Protein AF-A0A7W3SQV8-F1 (afdb_monomer)

pLDDT: mean 80.88, std 21.44, range [36.59, 97.25]

Mean predicted aligned error: 11.89 Å

Radius of gyration: 23.61 Å; Cα contacts (8 Å, |Δi|>4): 35; chains: 1; bounding box: 49×50×65 Å

InterPro domains:
  IPR027417 P-loop containing nucleoside triphosphate hydrolase [G3DSA:3.40.50.300] (2-79)

Organism: NCBI:txid1572857

Sequence (79 aa):
MALKIKQNEVKGKRKTVRSAKDTKLERYNQIMDDFVLFCAEFVKIVDNHGELIPFVLNKEQSDFVNTMEKFNIILKSRR

Structure (mmCIF, N/CA/C/O backbone):
data_AF-A0A7W3SQV8-F1
#
_entry.id   AF-A0A7W3SQV8-F1
#
loop_
_atom_site.group_PDB
_atom_site.id
_atom_site.type_symbol
_atom_site.label_atom_id
_atom_site.label_alt_id
_atom_site.label_comp_id
_atom_site.label_asym_id
_atom_site.label_entity_id
_atom_site.label_seq_id
_atom_site.pdbx_PDB_ins_code
_atom_site.Cartn_x
_atom_site.Cartn_y
_atom_site.Cartn_z
_atom_site.occupancy
_atom_site.B_iso_or_equiv
_atom_site.auth_seq_id
_atom_site.auth_comp_id
_atom_site.auth_asym_id
_atom_site.auth_atom_id
_atom_site.pdbx_PDB_model_num
ATOM 1 N N . MET A 1 1 ? -29.780 -41.223 42.941 1.00 40.56 1 MET A N 1
ATOM 2 C CA . MET A 1 1 ? -28.951 -41.089 41.726 1.00 40.56 1 MET A CA 1
ATOM 3 C C . MET A 1 1 ? -29.856 -40.816 40.537 1.00 40.56 1 MET A C 1
ATOM 5 O O . MET A 1 1 ? -30.635 -41.682 40.180 1.00 40.56 1 MET A O 1
ATOM 9 N N . ALA A 1 2 ? -29.772 -39.622 39.959 1.00 37.25 2 ALA A N 1
ATOM 10 C CA . ALA A 1 2 ? -30.247 -39.319 38.610 1.00 37.25 2 ALA A CA 1
ATOM 11 C C . ALA A 1 2 ? -29.418 -38.120 38.133 1.00 37.25 2 ALA A C 1
ATOM 13 O O . ALA A 1 2 ? -29.599 -36.996 38.600 1.00 37.25 2 ALA A O 1
ATOM 14 N N . LEU A 1 3 ? -28.408 -38.392 37.308 1.00 37.44 3 LEU A N 1
ATOM 15 C CA . LEU A 1 3 ? -27.501 -37.384 36.768 1.00 37.44 3 LEU A CA 1
ATOM 16 C C . LEU A 1 3 ? -28.268 -36.527 35.750 1.00 37.44 3 LEU A C 1
ATOM 18 O O . LEU A 1 3 ? -28.614 -37.001 34.671 1.00 37.44 3 LEU A O 1
ATOM 22 N N . LYS A 1 4 ? -28.533 -35.258 36.087 1.00 45.03 4 LYS A N 1
ATOM 23 C CA . LYS A 1 4 ? -28.962 -34.244 35.113 1.00 45.03 4 LYS A CA 1
ATOM 24 C C . LYS A 1 4 ? -27.773 -33.924 34.210 1.00 45.03 4 LYS A C 1
ATOM 26 O O . LYS A 1 4 ? -26.847 -33.221 34.607 1.00 45.03 4 LYS A O 1
ATOM 31 N N . ILE A 1 5 ? -27.797 -34.477 33.004 1.00 50.97 5 ILE A N 1
ATOM 32 C CA . ILE A 1 5 ? -26.835 -34.190 31.943 1.00 50.97 5 ILE A CA 1
ATOM 33 C C . ILE A 1 5 ? -26.973 -32.706 31.573 1.00 50.97 5 ILE A C 1
ATOM 35 O O . ILE A 1 5 ? -28.056 -32.244 31.212 1.00 50.97 5 ILE A O 1
ATOM 39 N N . LYS A 1 6 ? -25.872 -31.955 31.710 1.00 41.91 6 LYS A N 1
ATOM 40 C CA . LYS A 1 6 ? -25.742 -30.568 31.249 1.00 41.91 6 LYS A CA 1
ATOM 41 C C . LYS A 1 6 ? -26.105 -30.500 29.767 1.00 41.91 6 LYS A C 1
ATOM 43 O O . LYS A 1 6 ? -25.457 -31.135 28.938 1.00 41.91 6 LYS A O 1
ATOM 48 N N . GLN A 1 7 ? -27.112 -29.701 29.438 1.00 39.66 7 GLN A N 1
ATOM 49 C CA . GLN A 1 7 ? -27.335 -29.250 28.073 1.00 39.66 7 GLN A CA 1
ATOM 50 C C . GLN A 1 7 ? -26.146 -28.362 27.690 1.00 39.66 7 GLN A C 1
ATOM 52 O O . GLN A 1 7 ? -26.028 -27.231 28.157 1.00 39.66 7 GLN A O 1
ATOM 57 N N . ASN A 1 8 ? -25.216 -28.910 26.910 1.00 36.59 8 ASN A N 1
ATOM 58 C CA . ASN A 1 8 ? -24.139 -28.140 26.305 1.00 36.59 8 ASN A CA 1
ATOM 59 C C . ASN A 1 8 ? -24.751 -27.138 25.319 1.00 36.59 8 ASN A C 1
ATOM 61 O O . ASN A 1 8 ? -25.353 -27.522 24.316 1.00 36.59 8 ASN A O 1
ATOM 65 N N . GLU A 1 9 ? -24.578 -25.851 25.612 1.00 38.03 9 GLU A N 1
ATOM 66 C CA . GLU A 1 9 ? -24.846 -24.748 24.698 1.00 38.03 9 GLU A CA 1
ATOM 67 C C . GLU A 1 9 ? -23.931 -24.847 23.467 1.00 38.03 9 GLU A C 1
ATOM 69 O O . GLU A 1 9 ? -22.847 -24.265 23.426 1.00 38.03 9 GLU A O 1
ATOM 74 N N . VAL A 1 10 ? -24.368 -25.532 22.412 1.00 43.78 10 VAL A N 1
ATOM 75 C CA . VAL A 1 10 ? -23.805 -25.297 21.078 1.00 43.78 10 VAL A CA 1
ATOM 76 C C . VAL A 1 10 ? -24.539 -24.094 20.497 1.00 43.78 10 VAL A C 1
ATOM 78 O O . VAL A 1 10 ? -25.534 -24.220 19.783 1.00 43.78 10 VAL A O 1
ATOM 81 N N . LYS A 1 11 ? -24.065 -22.891 20.846 1.00 37.22 11 LYS A N 1
ATOM 82 C CA . LYS A 1 11 ? -24.453 -21.632 20.194 1.00 37.22 11 LYS A CA 1
ATOM 83 C C . LYS A 1 11 ? -23.967 -21.657 18.743 1.00 37.22 11 LYS A C 1
ATOM 85 O O . LYS A 1 11 ? -22.926 -21.100 18.404 1.00 37.22 11 LYS A O 1
ATOM 90 N N . GLY A 1 12 ? -24.738 -22.301 17.872 1.00 42.09 12 GLY A N 1
ATOM 91 C CA . GLY A 1 12 ? -24.639 -22.094 16.434 1.00 42.09 12 GLY A CA 1
ATOM 92 C C . GLY A 1 12 ? -24.882 -20.614 16.148 1.00 42.09 12 GLY A C 1
ATOM 93 O O . GLY A 1 12 ? -25.982 -20.107 16.373 1.00 42.09 12 GLY A O 1
ATOM 94 N N . LYS A 1 13 ? -23.845 -19.895 15.701 1.00 40.62 13 LYS A N 1
ATOM 95 C CA . LYS A 1 13 ? -23.975 -18.511 15.230 1.00 40.62 13 LYS A CA 1
ATOM 96 C C . LYS A 1 13 ? -25.026 -18.492 14.116 1.00 40.62 13 LYS A C 1
ATOM 98 O O . LYS A 1 13 ? -24.777 -18.998 13.024 1.00 40.62 13 LYS A O 1
ATOM 103 N N . ARG A 1 14 ? -26.203 -17.919 14.388 1.00 43.28 14 ARG A N 1
ATOM 104 C CA . ARG A 1 14 ? -27.202 -17.603 13.357 1.00 43.28 14 ARG A CA 1
ATOM 105 C C . ARG A 1 14 ? -26.510 -16.729 12.308 1.00 43.28 14 ARG A C 1
ATOM 107 O O . ARG A 1 14 ? -26.082 -15.625 12.634 1.00 43.28 14 ARG A O 1
ATOM 114 N N . LYS A 1 15 ? -26.373 -17.213 11.070 1.00 49.78 15 LYS A N 1
ATOM 115 C CA . LYS A 1 15 ? -26.004 -16.352 9.939 1.00 49.78 15 LYS A CA 1
ATOM 116 C C . LYS A 1 15 ? -27.181 -15.407 9.708 1.00 49.78 15 LYS A C 1
ATOM 118 O O . LYS A 1 15 ? -28.199 -15.811 9.157 1.00 49.78 15 LYS A O 1
ATOM 123 N N . THR A 1 16 ? -27.077 -14.180 10.205 1.00 61.06 16 THR A N 1
ATOM 124 C CA . THR A 1 16 ? -28.013 -13.113 9.865 1.00 61.06 16 THR A CA 1
ATOM 125 C C . THR A 1 16 ? -27.821 -12.778 8.389 1.00 61.06 16 THR A C 1
ATOM 127 O O . THR A 1 16 ? -26.709 -12.489 7.950 1.00 61.06 16 THR A O 1
ATOM 130 N N . VAL A 1 17 ? -28.888 -12.880 7.598 1.00 62.50 17 VAL A N 1
ATOM 131 C CA . VAL A 1 17 ? -28.873 -12.460 6.193 1.00 62.50 17 VAL A CA 1
ATOM 132 C C . VAL A 1 17 ? -28.787 -10.932 6.194 1.00 62.50 17 VAL A C 1
ATOM 134 O O . VAL A 1 17 ? -29.740 -10.264 6.588 1.00 62.50 17 VAL A O 1
ATOM 137 N N . ARG A 1 18 ? -27.613 -10.382 5.858 1.00 61.75 18 ARG A N 1
ATOM 138 C CA . ARG A 1 18 ? -27.352 -8.932 5.846 1.00 61.75 18 ARG A CA 1
ATOM 139 C C . ARG A 1 18 ? -27.828 -8.309 4.533 1.00 61.75 18 ARG A C 1
ATOM 141 O O . ARG A 1 18 ? -27.770 -8.946 3.483 1.00 61.75 18 ARG A O 1
ATOM 148 N N . SER A 1 19 ? -28.287 -7.061 4.597 1.00 61.12 19 SER A N 1
ATOM 149 C CA . SER A 1 19 ? -28.689 -6.275 3.427 1.00 61.12 19 SER A CA 1
ATOM 150 C C . SER A 1 19 ? -27.492 -6.005 2.509 1.00 61.12 19 SER A C 1
ATOM 152 O O . SER A 1 19 ? -26.411 -5.650 2.975 1.00 61.12 19 SER A O 1
ATOM 154 N N . ALA A 1 20 ? -27.695 -6.105 1.191 1.00 64.12 20 ALA A N 1
ATOM 155 C CA . ALA A 1 20 ? -26.649 -5.892 0.185 1.00 64.12 20 ALA A CA 1
ATOM 156 C C . ALA A 1 20 ? -26.037 -4.473 0.203 1.00 64.12 20 ALA A C 1
ATOM 158 O O . ALA A 1 20 ? -24.955 -4.252 -0.345 1.00 64.12 20 ALA A O 1
ATOM 159 N N . LYS A 1 21 ? -26.734 -3.492 0.794 1.00 60.38 21 LYS A N 1
ATOM 160 C CA . LYS A 1 21 ? -26.230 -2.118 0.953 1.00 60.38 21 LYS A CA 1
ATOM 161 C C . LYS A 1 21 ? -25.197 -2.027 2.074 1.00 60.38 21 LYS A C 1
ATOM 163 O O . LYS 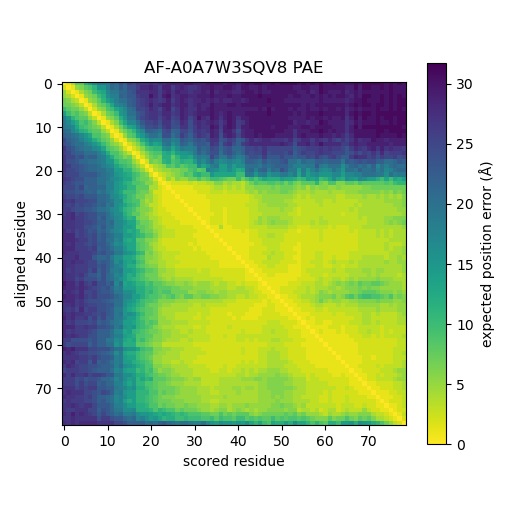A 1 21 ? -24.128 -1.465 1.852 1.00 60.38 21 LYS A O 1
ATOM 168 N N . ASP A 1 22 ? -25.477 -2.653 3.214 1.00 69.06 22 ASP A N 1
ATOM 169 C CA . ASP A 1 22 ? -24.575 -2.654 4.368 1.00 69.06 22 ASP A CA 1
ATOM 170 C C . ASP A 1 22 ? -23.268 -3.373 4.022 1.00 69.06 22 ASP A C 1
ATOM 172 O O . ASP A 1 22 ? -22.187 -2.878 4.318 1.00 69.06 22 ASP A O 1
ATO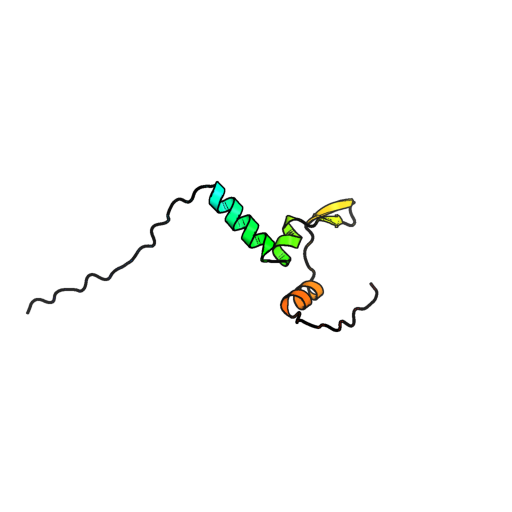M 176 N N . THR A 1 23 ? -23.341 -4.460 3.246 1.00 81.38 23 THR A N 1
ATOM 177 C CA . THR A 1 23 ? -22.148 -5.189 2.785 1.00 81.38 23 THR A CA 1
ATOM 178 C C . THR A 1 23 ? -21.265 -4.388 1.823 1.00 81.38 23 THR A C 1
ATOM 180 O O . THR A 1 23 ? -20.056 -4.600 1.784 1.00 81.38 23 THR A O 1
ATOM 183 N N . LYS A 1 24 ? -21.840 -3.472 1.027 1.00 87.62 24 LYS A N 1
ATOM 184 C CA . LYS A 1 24 ? -21.058 -2.614 0.117 1.00 87.62 24 LYS A CA 1
ATOM 185 C C . LYS A 1 24 ? -20.301 -1.541 0.885 1.00 87.62 24 LYS A C 1
ATOM 187 O O . LYS A 1 24 ? -19.136 -1.307 0.589 1.00 87.62 24 LYS A O 1
ATOM 192 N N . LEU A 1 25 ? -20.960 -0.916 1.859 1.00 90.88 25 LEU A N 1
ATOM 193 C CA . LEU A 1 25 ? -20.331 0.082 2.716 1.00 90.88 25 LEU A CA 1
ATOM 194 C C . LEU A 1 25 ? -19.252 -0.552 3.603 1.00 90.88 25 LEU A C 1
ATOM 196 O O . LEU A 1 25 ? -18.161 -0.007 3.703 1.00 90.88 25 LEU A O 1
ATOM 200 N N . GLU A 1 26 ? -19.517 -1.735 4.169 1.00 89.75 26 GLU A N 1
ATOM 201 C CA . GLU A 1 26 ? -18.515 -2.514 4.910 1.00 89.75 26 GLU A CA 1
ATOM 202 C C . GLU A 1 26 ? -17.279 -2.795 4.045 1.00 89.75 26 GLU A C 1
ATOM 204 O O . GLU A 1 26 ? -16.162 -2.525 4.476 1.00 89.75 26 GLU A O 1
ATOM 209 N N . ARG A 1 27 ? -17.467 -3.273 2.805 1.00 90.00 27 ARG A N 1
ATOM 210 C CA . ARG A 1 27 ? -16.352 -3.523 1.879 1.00 90.00 27 ARG A CA 1
ATOM 211 C C . ARG A 1 27 ? -15.613 -2.24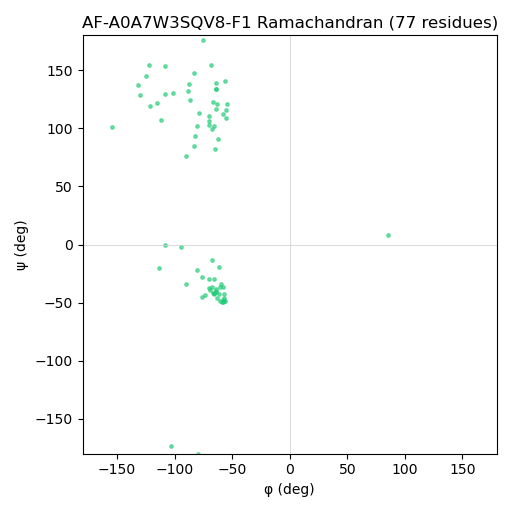1 1.500 1.00 90.00 27 ARG A C 1
ATOM 213 O O . ARG A 1 27 ? -14.393 -2.253 1.423 1.00 90.00 27 ARG A O 1
ATOM 220 N N . TYR A 1 28 ? -16.331 -1.147 1.260 1.00 93.75 28 TYR A N 1
ATOM 221 C CA . TYR A 1 28 ? -15.711 0.145 0.976 1.00 93.75 28 TYR A CA 1
ATOM 222 C C . TYR A 1 28 ? -14.813 0.588 2.133 1.00 93.75 28 TYR A C 1
ATOM 224 O O . TYR A 1 28 ? -13.651 0.898 1.905 1.00 93.75 28 TYR A O 1
ATOM 232 N N . ASN A 1 29 ? -15.320 0.537 3.367 1.00 94.62 29 ASN A N 1
ATOM 233 C CA . ASN A 1 29 ? -14.545 0.899 4.552 1.00 94.62 29 ASN A CA 1
ATOM 234 C C . ASN A 1 29 ? -13.319 -0.011 4.714 1.00 94.62 29 ASN A C 1
ATOM 236 O O . ASN A 1 29 ? -12.223 0.490 4.914 1.00 94.62 29 ASN A O 1
ATOM 240 N N . GLN A 1 30 ? -13.474 -1.324 4.507 1.00 93.75 30 GLN A N 1
ATOM 241 C CA . GLN A 1 30 ? -12.346 -2.265 4.514 1.00 93.75 30 GLN A CA 1
ATOM 242 C C . GLN A 1 30 ? -11.259 -1.896 3.500 1.00 93.75 30 GLN A C 1
ATOM 244 O O . GLN A 1 30 ? -10.079 -1.980 3.816 1.00 93.75 30 GLN A O 1
ATOM 249 N N . ILE A 1 31 ? -11.646 -1.489 2.287 1.00 94.00 31 ILE A N 1
ATOM 250 C CA . ILE A 1 31 ? -10.685 -1.077 1.258 1.00 94.00 31 ILE A CA 1
ATOM 251 C C . ILE A 1 31 ? -10.023 0.255 1.622 1.00 94.00 31 ILE A C 1
ATOM 253 O O . ILE A 1 31 ? -8.843 0.430 1.354 1.00 94.00 31 ILE A O 1
ATOM 257 N N . MET A 1 32 ? -10.754 1.194 2.223 1.00 93.94 32 MET A N 1
ATOM 258 C CA . MET A 1 32 ? -10.190 2.484 2.636 1.00 93.94 32 MET A CA 1
ATOM 259 C C . MET A 1 32 ? -9.219 2.358 3.817 1.00 93.94 32 MET A C 1
ATOM 261 O O . MET A 1 32 ? -8.286 3.152 3.911 1.00 93.94 32 MET A O 1
ATOM 265 N N . ASP A 1 33 ? -9.421 1.369 4.689 1.00 95.44 33 ASP A N 1
ATOM 266 C CA . ASP A 1 33 ? -8.565 1.119 5.852 1.00 95.44 33 ASP A CA 1
ATOM 267 C C . ASP A 1 33 ? -7.276 0.349 5.496 1.00 95.44 33 ASP A C 1
ATOM 269 O O . ASP A 1 33 ? -6.288 0.429 6.227 1.00 95.44 33 ASP A O 1
ATOM 273 N N . ASP A 1 34 ? -7.260 -0.382 4.376 1.00 94.56 34 ASP A N 1
ATOM 274 C CA . ASP A 1 34 ? -6.109 -1.159 3.903 1.00 94.56 34 ASP A CA 1
ATOM 275 C C . ASP A 1 34 ? -5.519 -0.550 2.624 1.00 94.56 34 ASP A C 1
ATOM 277 O O . ASP A 1 34 ? -6.063 -0.680 1.525 1.00 94.56 34 ASP A O 1
ATOM 281 N N . PHE A 1 35 ? -4.349 0.077 2.755 1.00 94.06 35 PHE A N 1
ATOM 282 C CA . PHE A 1 35 ? -3.651 0.708 1.635 1.00 94.06 35 PHE A CA 1
ATOM 283 C C . PHE A 1 35 ? -3.329 -0.264 0.488 1.00 94.06 35 PHE A C 1
ATOM 285 O O . PHE A 1 35 ? -3.421 0.112 -0.682 1.00 94.06 35 PHE A O 1
ATOM 292 N N . VAL A 1 36 ? -2.979 -1.517 0.795 1.00 94.31 36 VAL A N 1
ATOM 293 C CA . VAL A 1 36 ? -2.669 -2.528 -0.226 1.00 94.31 36 VAL A CA 1
ATOM 294 C C . VAL 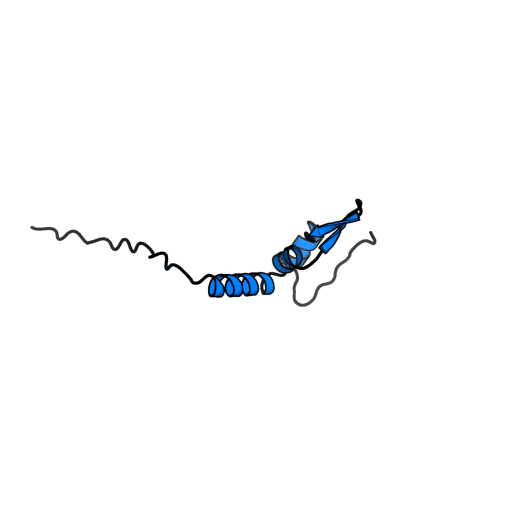A 1 36 ? -3.922 -2.841 -1.037 1.00 94.31 36 VAL A C 1
ATOM 296 O O . VAL A 1 36 ? -3.877 -2.916 -2.268 1.00 94.31 36 VAL A O 1
ATOM 299 N N . LEU A 1 37 ? -5.056 -2.969 -0.349 1.00 94.69 37 LEU A N 1
ATOM 300 C CA . LEU A 1 37 ? -6.346 -3.247 -0.968 1.00 94.69 37 LEU A CA 1
ATOM 301 C C . LEU A 1 37 ? -6.855 -2.049 -1.779 1.00 94.69 37 LEU A C 1
ATOM 303 O O . LEU A 1 37 ? -7.367 -2.224 -2.886 1.00 94.69 37 LEU A O 1
ATOM 307 N N . PHE A 1 38 ? -6.654 -0.831 -1.272 1.00 95.88 38 PHE A N 1
ATOM 308 C CA . PHE A 1 38 ? -6.935 0.404 -1.999 1.00 95.88 38 PHE A CA 1
ATOM 309 C C . PHE A 1 38 ? -6.160 0.466 -3.317 1.00 95.88 38 PHE A C 1
ATOM 311 O O . PHE A 1 38 ? -6.743 0.727 -4.371 1.00 95.88 38 PHE A O 1
ATOM 318 N N . CYS A 1 39 ? -4.857 0.185 -3.272 1.00 95.94 39 CYS A N 1
ATOM 319 C CA . CYS A 1 39 ? -4.006 0.133 -4.453 1.00 95.94 39 CYS A CA 1
ATOM 320 C C . CYS A 1 39 ? -4.523 -0.866 -5.494 1.00 95.94 39 CYS A C 1
ATOM 322 O O . CYS A 1 39 ? -4.635 -0.512 -6.666 1.00 95.94 39 CYS A O 1
ATOM 324 N N . ALA A 1 40 ? -4.901 -2.071 -5.071 1.00 93.88 40 ALA A N 1
ATOM 325 C CA . ALA A 1 40 ? -5.377 -3.106 -5.982 1.00 93.88 40 ALA A CA 1
ATOM 326 C C . ALA A 1 40 ? -6.737 -2.779 -6.632 1.00 93.88 40 ALA A C 1
ATOM 328 O O . ALA A 1 40 ? -6.953 -3.104 -7.796 1.00 93.88 40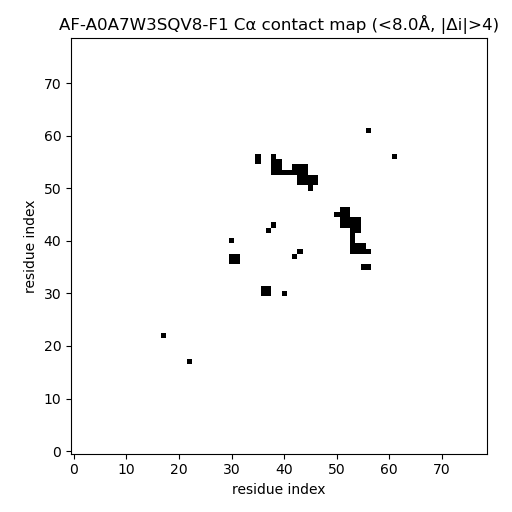 ALA A O 1
ATOM 329 N N . GLU A 1 41 ? -7.666 -2.149 -5.909 1.00 94.25 41 GLU A N 1
ATOM 330 C CA . GLU A 1 41 ? -9.029 -1.902 -6.412 1.00 94.25 41 GLU A CA 1
ATOM 331 C C . GLU A 1 41 ? -9.157 -0.560 -7.157 1.00 94.25 41 GLU A C 1
ATOM 333 O O . GLU A 1 41 ? -9.909 -0.452 -8.130 1.00 94.25 41 GLU A O 1
ATOM 338 N N . PHE A 1 42 ? -8.416 0.470 -6.730 1.00 95.44 42 PHE A N 1
ATOM 339 C CA . PHE A 1 42 ? -8.592 1.843 -7.219 1.00 95.44 42 PHE A CA 1
ATOM 340 C C . PHE A 1 42 ? -7.420 2.396 -8.033 1.00 95.44 42 PHE A C 1
ATOM 342 O O . PHE A 1 42 ? -7.624 3.336 -8.804 1.00 95.44 42 PHE A O 1
ATOM 349 N N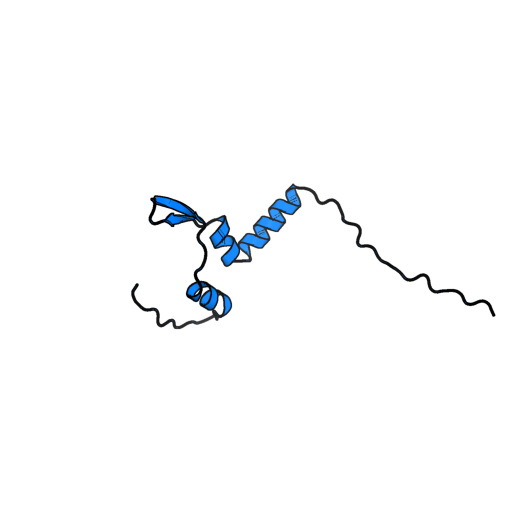 . VAL A 1 43 ? -6.212 1.836 -7.915 1.00 95.50 43 VAL A N 1
ATOM 350 C CA . VAL A 1 43 ? -5.037 2.316 -8.657 1.00 95.50 43 VAL A CA 1
ATOM 351 C C . VAL A 1 43 ? -4.768 1.394 -9.844 1.00 95.50 43 VAL A C 1
ATOM 353 O O . VAL A 1 43 ? -4.708 0.174 -9.711 1.00 95.50 43 VAL A O 1
ATOM 356 N N . LYS A 1 44 ? -4.600 1.984 -11.031 1.00 96.12 44 LYS A N 1
ATOM 357 C CA . LYS A 1 44 ? -4.277 1.257 -12.263 1.00 96.12 44 LYS A CA 1
ATOM 358 C C . LYS A 1 44 ? -3.016 1.813 -12.898 1.00 96.12 44 LYS A C 1
ATOM 360 O O . LYS A 1 44 ? -2.783 3.020 -12.863 1.00 96.12 44 LYS A O 1
ATOM 365 N N . ILE A 1 45 ? -2.233 0.927 -13.497 1.00 95.50 45 ILE A N 1
ATOM 366 C CA . ILE A 1 45 ? -1.035 1.261 -14.265 1.00 95.50 45 ILE A CA 1
ATOM 367 C C . ILE A 1 45 ? -1.172 0.714 -15.680 1.00 95.50 45 ILE A C 1
ATOM 369 O O . ILE A 1 45 ? -1.907 -0.242 -15.915 1.00 95.50 45 ILE A O 1
ATOM 373 N N . VAL A 1 46 ? -0.476 1.342 -16.618 1.00 96.50 46 VAL A N 1
ATOM 374 C CA . VAL A 1 46 ? -0.338 0.810 -17.972 1.00 96.50 46 VAL A CA 1
ATOM 375 C C . VAL A 1 46 ? 0.849 -0.141 -17.963 1.00 96.50 46 VAL A C 1
ATOM 377 O O . VAL A 1 46 ? 1.937 0.241 -17.527 1.00 96.50 46 VAL A O 1
ATOM 380 N N . ASP A 1 47 ? 0.629 -1.378 -18.385 1.00 94.69 47 ASP A N 1
ATOM 381 C CA . ASP A 1 47 ? 1.692 -2.365 -18.489 1.00 94.69 47 ASP A CA 1
ATOM 382 C C . ASP A 1 47 ? 2.536 -2.170 -19.764 1.00 94.69 47 ASP A C 1
ATOM 384 O O . ASP A 1 47 ? 2.306 -1.274 -20.580 1.00 94.69 47 ASP A O 1
ATOM 388 N N . ASN A 1 48 ? 3.538 -3.027 -19.955 1.00 93.81 48 ASN A N 1
ATOM 389 C CA . ASN A 1 48 ? 4.421 -2.955 -21.123 1.00 93.81 48 ASN A CA 1
ATOM 390 C C . ASN A 1 48 ? 3.714 -3.294 -22.450 1.00 93.81 48 ASN A C 1
ATOM 392 O O . ASN A 1 48 ? 4.277 -3.048 -23.517 1.00 93.81 48 ASN A O 1
ATOM 396 N N . HIS A 1 49 ? 2.511 -3.866 -22.391 1.00 95.69 49 HIS A N 1
ATOM 397 C CA . HIS A 1 49 ? 1.667 -4.185 -23.538 1.00 95.69 49 HIS A CA 1
ATOM 398 C C . HIS A 1 49 ? 0.642 -3.078 -23.833 1.00 95.69 49 HIS A C 1
ATOM 400 O O . HIS A 1 49 ? -0.065 -3.155 -24.836 1.00 95.69 49 HIS A O 1
ATOM 406 N N . GLY A 1 50 ? 0.600 -2.017 -23.016 1.00 95.12 50 GLY A N 1
ATOM 407 C CA . GLY A 1 50 ? -0.351 -0.916 -23.147 1.00 95.12 50 GLY A CA 1
ATOM 408 C C . GLY A 1 50 ? -1.694 -1.176 -22.459 1.00 95.12 50 GLY A C 1
ATOM 409 O O . GLY A 1 50 ? -2.624 -0.386 -22.628 1.00 95.12 50 GLY A O 1
ATOM 410 N N . GLU A 1 51 ? -1.819 -2.254 -21.685 1.00 96.31 51 GLU A N 1
ATOM 411 C CA . GLU A 1 51 ? -3.049 -2.631 -20.994 1.00 96.31 51 GLU A CA 1
ATOM 412 C C . GLU A 1 51 ? -3.146 -1.957 -19.618 1.00 96.31 51 GLU A C 1
ATOM 414 O O . GLU A 1 51 ? -2.177 -1.878 -18.864 1.00 96.31 51 GLU A O 1
ATOM 419 N N . LEU A 1 52 ? -4.342 -1.468 -19.269 1.00 96.19 52 LEU A N 1
ATOM 420 C CA . LEU A 1 52 ? -4.621 -0.898 -17.948 1.00 96.19 52 LEU A CA 1
ATOM 421 C C . LEU A 1 52 ? -4.883 -2.011 -16.931 1.00 96.19 52 LEU A C 1
ATOM 423 O O . LEU A 1 52 ? -5.996 -2.539 -16.852 1.00 96.19 52 LEU A O 1
ATOM 427 N N . ILE A 1 53 ? -3.880 -2.309 -16.111 1.00 95.62 53 ILE A N 1
ATOM 428 C CA . ILE A 1 53 ? -3.930 -3.360 -15.094 1.00 95.62 53 ILE A CA 1
ATOM 429 C C . ILE A 1 53 ? -4.009 -2.780 -13.670 1.00 95.62 53 ILE A C 1
ATOM 431 O O . ILE A 1 53 ? -3.549 -1.658 -13.433 1.00 95.62 53 ILE A O 1
ATOM 435 N N . PRO A 1 54 ? -4.581 -3.519 -12.701 1.00 96.56 54 PRO A N 1
ATOM 436 C CA . PRO A 1 54 ? -4.515 -3.166 -11.284 1.00 96.56 54 PRO A CA 1
ATOM 437 C C . PRO A 1 54 ? -3.078 -3.000 -10.785 1.00 96.56 54 PRO A C 1
ATOM 439 O O . PRO A 1 54 ? -2.192 -3.779 -11.142 1.00 96.56 54 PRO A O 1
ATOM 442 N N . PHE A 1 55 ? -2.845 -2.008 -9.927 1.00 96.06 55 PHE A N 1
ATOM 443 C CA . PHE A 1 55 ? -1.544 -1.806 -9.305 1.00 96.06 55 PHE A CA 1
ATOM 444 C C . PHE A 1 55 ? -1.346 -2.785 -8.144 1.00 96.06 55 PHE A C 1
ATOM 446 O O . PHE A 1 55 ? -2.013 -2.701 -7.113 1.00 96.06 55 PHE A O 1
ATOM 453 N N . VAL A 1 56 ? -0.397 -3.703 -8.311 1.00 94.81 56 VAL A N 1
ATOM 454 C CA . VAL A 1 56 ? -0.010 -4.674 -7.285 1.00 94.81 56 VAL A CA 1
ATOM 455 C C . VAL A 1 56 ? 1.362 -4.299 -6.744 1.00 94.81 56 VAL A C 1
ATOM 457 O O . VAL A 1 56 ? 2.302 -4.088 -7.512 1.00 94.81 56 VAL A O 1
ATOM 460 N N . LEU A 1 57 ? 1.477 -4.229 -5.416 1.00 94.56 57 LEU A N 1
ATOM 461 C CA . LEU A 1 57 ? 2.748 -3.944 -4.760 1.00 94.56 57 LEU A CA 1
ATOM 462 C C . LEU A 1 57 ? 3.750 -5.061 -5.048 1.00 94.56 57 LEU A C 1
ATOM 464 O O . LEU A 1 57 ? 3.455 -6.249 -4.910 1.00 94.56 57 LEU A O 1
ATOM 468 N N . ASN A 1 58 ? 4.968 -4.672 -5.407 1.00 93.12 58 ASN A N 1
ATOM 469 C CA . ASN A 1 58 ? 6.078 -5.609 -5.467 1.00 93.12 58 ASN A CA 1
ATOM 470 C C . ASN A 1 58 ? 6.576 -5.953 -4.051 1.00 93.12 58 ASN A C 1
ATOM 472 O O . ASN A 1 58 ? 6.110 -5.400 -3.051 1.00 93.12 58 ASN A O 1
ATOM 476 N N . LYS A 1 59 ? 7.541 -6.874 -3.961 1.00 94.56 59 LYS A N 1
ATOM 477 C CA . LYS A 1 59 ? 8.065 -7.342 -2.673 1.00 94.56 59 LYS A CA 1
ATOM 478 C C . LYS A 1 59 ? 8.629 -6.202 -1.814 1.00 94.56 59 LYS A C 1
ATOM 480 O O . LYS A 1 59 ? 8.230 -6.069 -0.669 1.00 94.56 59 LYS A O 1
ATOM 485 N N . GLU A 1 60 ? 9.484 -5.348 -2.374 1.00 92.81 60 GLU A N 1
ATOM 486 C CA . GLU A 1 60 ? 10.113 -4.241 -1.634 1.00 92.81 60 G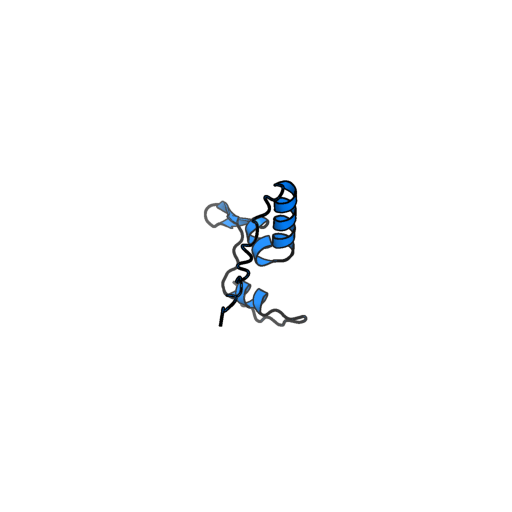LU A CA 1
ATOM 487 C C . GLU A 1 60 ? 9.092 -3.206 -1.145 1.00 92.81 60 GLU A C 1
ATOM 489 O O . GLU A 1 60 ? 9.191 -2.693 -0.033 1.00 92.81 60 GLU A O 1
ATOM 494 N N . GLN A 1 61 ? 8.103 -2.891 -1.983 1.00 94.62 61 GLN A N 1
ATOM 495 C CA . GLN A 1 61 ? 7.011 -1.987 -1.631 1.00 94.62 61 GLN A CA 1
ATOM 496 C C . GLN A 1 61 ? 6.144 -2.584 -0.524 1.00 94.62 61 GLN A C 1
ATOM 498 O O . GLN A 1 61 ? 5.776 -1.871 0.405 1.00 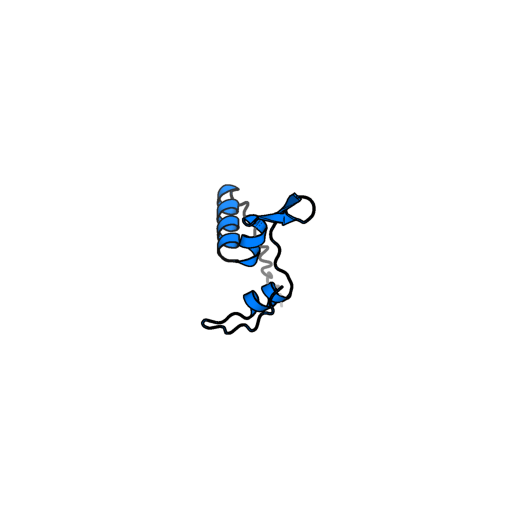94.62 61 GLN A O 1
ATOM 503 N N . SER A 1 62 ? 5.847 -3.883 -0.611 1.00 95.50 62 SER A N 1
ATOM 504 C CA . SER A 1 62 ? 5.085 -4.604 0.411 1.00 95.50 62 SER A CA 1
ATOM 505 C C . SER A 1 62 ? 5.834 -4.622 1.738 1.00 95.50 62 SER A C 1
ATOM 507 O O . SER A 1 62 ? 5.249 -4.312 2.771 1.00 95.50 62 SER A O 1
ATOM 509 N N . ASP A 1 63 ? 7.133 -4.921 1.707 1.00 94.88 63 ASP A N 1
ATOM 510 C CA . ASP A 1 63 ? 7.991 -4.900 2.890 1.00 94.88 63 ASP A CA 1
ATOM 511 C C . ASP A 1 63 ? 7.963 -3.507 3.535 1.00 94.88 63 ASP A C 1
ATOM 513 O O . ASP A 1 63 ? 7.681 -3.396 4.724 1.00 94.88 63 ASP A O 1
ATOM 517 N N . PHE A 1 64 ? 8.124 -2.436 2.746 1.00 95.25 64 PHE A N 1
ATOM 518 C CA . PHE A 1 64 ? 8.053 -1.069 3.262 1.00 95.25 64 PHE A CA 1
ATOM 519 C C . PHE A 1 64 ? 6.693 -0.731 3.884 1.00 95.25 64 PHE A C 1
ATOM 521 O O . PHE A 1 64 ? 6.660 -0.226 5.000 1.00 95.25 64 PHE A O 1
ATOM 528 N N . VAL A 1 65 ? 5.577 -1.021 3.208 1.00 95.06 65 VAL A N 1
ATOM 529 C CA . VAL A 1 65 ? 4.229 -0.737 3.738 1.00 95.06 65 VAL A CA 1
ATOM 530 C C . VAL A 1 65 ? 3.977 -1.485 5.049 1.00 95.06 65 VAL A C 1
ATOM 532 O O . VAL A 1 65 ? 3.363 -0.934 5.959 1.00 95.06 65 VAL A O 1
ATOM 535 N N . ASN A 1 66 ? 4.486 -2.711 5.176 1.00 94.31 66 ASN A N 1
ATOM 536 C CA . ASN A 1 66 ? 4.317 -3.522 6.380 1.00 94.31 66 ASN A CA 1
ATOM 537 C C . ASN A 1 66 ? 5.215 -3.080 7.543 1.00 94.31 66 ASN A C 1
ATOM 539 O O . ASN A 1 66 ? 4.859 -3.305 8.699 1.00 94.31 66 ASN A O 1
ATOM 543 N N . THR A 1 67 ? 6.378 -2.487 7.261 1.00 95.38 67 THR A N 1
ATOM 544 C CA . THR A 1 67 ? 7.354 -2.092 8.291 1.00 95.38 67 THR A CA 1
ATOM 545 C C . THR A 1 67 ? 7.452 -0.585 8.510 1.00 95.38 67 THR A C 1
ATOM 547 O O . THR A 1 67 ? 8.279 -0.157 9.311 1.00 95.38 67 THR A O 1
ATOM 550 N N . MET A 1 68 ? 6.689 0.235 7.780 1.00 95.31 68 MET A N 1
ATOM 551 C CA . MET A 1 68 ? 6.817 1.690 7.857 1.00 95.31 68 MET A CA 1
ATOM 552 C C . MET A 1 68 ? 6.456 2.208 9.250 1.00 95.31 68 MET A C 1
ATOM 554 O O . MET A 1 68 ? 5.420 1.871 9.823 1.00 95.31 68 MET A O 1
ATOM 558 N N . GLU A 1 69 ? 7.299 3.089 9.773 1.00 95.88 69 GLU A N 1
ATOM 559 C CA . GLU A 1 69 ? 7.051 3.800 11.022 1.00 95.88 69 GLU A CA 1
ATOM 560 C C . GLU A 1 69 ? 6.621 5.248 10.746 1.00 95.88 69 GLU A C 1
ATOM 562 O O . GLU A 1 69 ? 6.431 5.668 9.603 1.00 95.88 69 GLU A O 1
ATOM 567 N N . LYS A 1 70 ? 6.484 6.059 11.800 1.00 96.62 70 LYS A N 1
ATOM 568 C CA . LYS A 1 70 ? 6.178 7.492 11.667 1.00 96.62 70 LYS A CA 1
ATOM 569 C C . LYS A 1 70 ? 7.243 8.248 10.860 1.00 96.62 70 LYS A C 1
ATOM 571 O O . LYS A 1 70 ? 6.912 9.197 10.152 1.00 96.62 70 LYS A O 1
ATOM 576 N N . PHE A 1 71 ? 8.507 7.843 10.980 1.00 97.25 71 PHE A N 1
ATOM 577 C CA . PHE A 1 71 ? 9.635 8.434 10.267 1.00 97.25 71 PHE A CA 1
ATOM 578 C C . PHE A 1 71 ? 10.452 7.323 9.616 1.00 97.25 71 PHE A C 1
ATOM 580 O O . PHE A 1 71 ? 10.846 6.377 10.286 1.00 97.25 71 PHE A O 1
ATOM 587 N N . ASN A 1 72 ? 10.722 7.450 8.318 1.00 95.12 72 ASN A N 1
ATOM 588 C CA . ASN A 1 72 ? 11.437 6.437 7.545 1.00 95.12 72 ASN A CA 1
ATOM 589 C C . ASN A 1 72 ? 12.552 7.104 6.732 1.00 95.12 72 ASN A C 1
ATOM 591 O O . ASN A 1 72 ? 12.325 8.145 6.115 1.00 95.12 72 ASN A O 1
ATOM 595 N N . ILE A 1 73 ? 13.736 6.490 6.691 1.00 94.56 73 ILE A N 1
ATOM 596 C CA . ILE A 1 73 ? 14.813 6.833 5.752 1.00 94.56 73 ILE A CA 1
ATOM 597 C C . ILE A 1 73 ? 15.016 5.621 4.848 1.00 94.56 73 ILE A C 1
ATOM 599 O O . ILE A 1 73 ? 15.292 4.528 5.333 1.00 94.56 73 ILE A O 1
ATOM 603 N N . ILE A 1 74 ? 14.871 5.809 3.537 1.00 93.00 74 ILE A N 1
ATOM 604 C CA . ILE A 1 74 ? 14.879 4.714 2.563 1.00 93.00 74 ILE A CA 1
ATOM 605 C C . ILE A 1 74 ? 16.006 4.945 1.563 1.00 93.00 74 ILE A C 1
ATOM 607 O O . ILE A 1 74 ? 16.006 5.929 0.822 1.00 93.00 74 I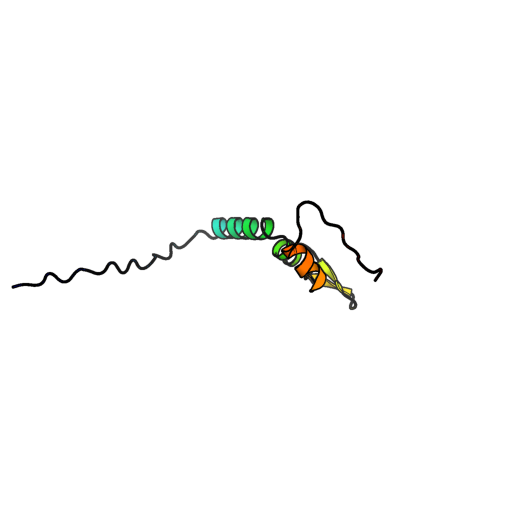LE A O 1
ATOM 611 N N . LEU A 1 75 ? 16.951 4.008 1.507 1.00 92.81 75 LEU A N 1
ATOM 612 C CA . LEU A 1 75 ? 18.030 4.003 0.520 1.00 92.81 75 LEU A CA 1
ATOM 613 C C . LEU A 1 75 ? 17.591 3.225 -0.724 1.00 92.81 75 LEU A C 1
ATOM 615 O O . LEU A 1 75 ? 17.973 2.074 -0.923 1.00 92.81 75 LEU A O 1
ATOM 619 N N . LYS A 1 76 ? 16.750 3.843 -1.558 1.00 92.19 76 LYS A N 1
ATOM 620 C CA . LYS A 1 76 ? 16.288 3.228 -2.809 1.00 92.19 76 LYS A CA 1
ATOM 621 C C . LYS A 1 76 ? 17.251 3.542 -3.954 1.00 92.19 76 LYS A C 1
ATOM 623 O O . LYS A 1 76 ? 17.612 4.697 -4.177 1.00 92.19 76 LYS A O 1
ATOM 628 N N . SER A 1 77 ? 17.632 2.514 -4.710 1.00 92.44 77 SER A N 1
ATOM 629 C CA . SER A 1 77 ? 18.393 2.692 -5.948 1.00 92.44 77 SER A CA 1
ATOM 630 C C . SER A 1 77 ? 17.544 3.363 -7.036 1.00 92.44 77 SER A C 1
ATOM 632 O O . SER A 1 77 ? 16.317 3.260 -7.053 1.00 92.44 77 SER A O 1
ATOM 634 N N . ARG A 1 78 ? 18.197 4.052 -7.975 1.00 84.06 78 ARG A N 1
ATOM 635 C CA . ARG A 1 78 ? 17.545 4.611 -9.164 1.00 84.06 78 ARG A CA 1
ATOM 636 C C . ARG A 1 78 ? 17.411 3.513 -10.218 1.00 84.06 78 ARG A C 1
ATOM 638 O O . ARG A 1 78 ? 18.351 3.320 -10.988 1.00 84.06 78 ARG A O 1
ATOM 645 N N . ARG A 1 79 ? 16.267 2.825 -10.228 1.00 59.69 79 ARG A N 1
ATOM 646 C CA . ARG A 1 79 ? 15.591 2.148 -11.353 1.00 59.69 79 ARG A CA 1
ATOM 647 C C . ARG A 1 79 ? 14.369 1.407 -10.823 1.00 59.69 79 ARG A C 1
ATOM 649 O O . ARG A 1 79 ? 14.457 0.880 -9.694 1.00 59.69 79 ARG A O 1
#

Secondary structure (DSSP, 8-state):
-------------------HHHHHHHHHHHHHH-HHHHHHHH-EEE-TTS-EEE----HHHHHHHHH--SS--------

Foldseek 3Di:
DDDPDDPDPPPPPPPDPDDPVVVVVVVVVVCVVDVQSVQQPPNWDQDPVRDTHGDHDDPVRVVCVVPPDPDDDDDDDDD

Solvent-accessible surface area (backbone atoms only — not comparable to full-atom values): 5354 Å² total; per-residue (Å²): 142,80,85,81,76,78,82,76,83,78,80,71,79,77,82,74,88,73,57,76,64,61,55,48,52,53,51,49,52,53,30,73,73,30,67,70,50,33,32,43,76,74,36,69,40,70,48,99,85,70,47,84,39,64,36,72,78,50,71,72,56,46,51,45,70,75,65,63,61,99,73,82,87,80,94,74,74,98,124